Protein AF-0000000069271800 (afdb_homodimer)

Structure (mmCIF, N/CA/C/O backbone):
data_AF-0000000069271800-model_v1
#
loop_
_entity.id
_entity.type
_entity.pdbx_description
1 polymer 'V-type proton ATPase subunit a'
#
loop_
_atom_site.group_PDB
_atom_site.id
_atom_site.type_symbol
_atom_site.label_atom_id
_atom_site.label_alt_id
_atom_site.label_comp_id
_atom_site.label_asym_id
_atom_site.label_entity_id
_atom_site.label_seq_id
_atom_site.pdbx_PDB_ins_code
_atom_site.Cartn_x
_atom_site.Cartn_y
_atom_site.Cartn_z
_atom_site.occupancy
_atom_site.B_iso_or_equiv
_atom_site.auth_seq_id
_atom_site.auth_comp_id
_atom_site.auth_asym_id
_atom_site.auth_atom_id
_atom_site.pdbx_PDB_model_num
ATOM 1 N N . SER A 1 1 ? 13.078 -3.303 4.074 1 26.36 1 SER A N 1
ATOM 2 C CA . SER A 1 1 ? 12.312 -3.662 5.262 1 26.36 1 SER A CA 1
ATOM 3 C C . SER A 1 1 ? 12.406 -2.576 6.328 1 26.36 1 SER A C 1
ATOM 5 O O . SER A 1 1 ? 11.656 -2.596 7.309 1 26.36 1 SER A O 1
ATOM 7 N N . ALA A 1 2 ? 13.477 -1.771 6.395 1 31.34 2 ALA A N 1
ATOM 8 C CA . ALA A 1 2 ? 13.938 -0.855 7.434 1 31.34 2 ALA A CA 1
ATOM 9 C C . ALA A 1 2 ? 13.039 0.376 7.523 1 31.34 2 ALA A C 1
ATOM 11 O O . ALA A 1 2 ? 12.93 0.999 8.578 1 31.34 2 ALA A O 1
ATOM 12 N N . SER A 1 3 ? 12.523 0.891 6.297 1 33.81 3 SER A N 1
ATOM 13 C CA . SER A 1 3 ? 12.398 2.344 6.355 1 33.81 3 SER A CA 1
ATOM 14 C C . SER A 1 3 ? 11.094 2.762 7.023 1 33.81 3 SER A C 1
ATOM 16 O O . SER A 1 3 ? 10.82 3.955 7.168 1 33.81 3 SER A O 1
ATOM 18 N N . ARG A 1 4 ? 10.086 1.764 6.867 1 39.16 4 ARG A N 1
ATOM 19 C CA . ARG A 1 4 ? 8.812 2.363 7.246 1 39.16 4 ARG A CA 1
ATOM 20 C C . ARG A 1 4 ? 8.688 2.467 8.766 1 39.16 4 ARG A C 1
ATOM 22 O O . ARG A 1 4 ? 7.594 2.682 9.289 1 39.16 4 ARG A O 1
ATOM 29 N N . ASP A 1 5 ? 9.695 2.143 9.523 1 32.44 5 ASP A N 1
ATOM 30 C CA . ASP A 1 5 ? 9.562 2.287 10.969 1 32.44 5 ASP A CA 1
ATOM 31 C C . ASP A 1 5 ? 9.188 3.719 11.352 1 32.44 5 ASP A C 1
ATOM 33 O O . ASP A 1 5 ? 9.008 4.027 12.531 1 32.44 5 ASP A O 1
ATOM 37 N N . ALA A 1 6 ? 9.5 4.707 10.539 1 34.34 6 ALA A N 1
ATOM 38 C CA . ALA A 1 6 ? 9.648 6.004 11.188 1 34.34 6 ALA A CA 1
ATOM 39 C C . ALA A 1 6 ? 8.32 6.492 11.766 1 34.34 6 ALA A C 1
ATOM 41 O O . ALA A 1 6 ? 8.297 7.355 12.641 1 34.34 6 ALA A O 1
ATOM 42 N N . MET A 1 7 ? 7.16 6.285 11.07 1 34.84 7 MET A N 1
ATOM 43 C CA . MET A 1 7 ? 6.25 7.371 11.414 1 34.84 7 MET A CA 1
ATOM 44 C C . MET A 1 7 ? 5.555 7.102 12.742 1 34.84 7 MET A C 1
ATOM 46 O O . MET A 1 7 ? 4.473 6.516 12.773 1 34.84 7 MET A O 1
ATOM 50 N N . ALA A 1 8 ? 6.363 6.492 13.688 1 36.12 8 ALA A N 1
ATOM 51 C CA . ALA A 1 8 ? 5.738 6.477 15.008 1 36.12 8 ALA A CA 1
ATOM 52 C C . ALA A 1 8 ? 5.16 7.844 15.359 1 36.12 8 ALA A C 1
ATOM 54 O O . ALA A 1 8 ? 5.801 8.875 15.125 1 36.12 8 ALA A O 1
ATOM 55 N N . GLU A 1 9 ? 3.877 7.91 15.258 1 40.62 9 GLU A N 1
ATOM 56 C CA . GLU A 1 9 ? 3.066 9.016 15.758 1 40.62 9 GLU A CA 1
ATOM 57 C C . GLU A 1 9 ? 3.434 9.367 17.188 1 40.62 9 GLU A C 1
ATOM 59 O O . GLU A 1 9 ? 3.172 8.594 18.109 1 40.62 9 GLU A O 1
ATOM 64 N N . ASP A 1 10 ? 4.594 9.805 17.438 1 36.44 10 ASP A N 1
ATOM 65 C CA . ASP A 1 10 ? 4.73 10.523 18.703 1 36.44 10 ASP A CA 1
ATOM 66 C C . ASP A 1 10 ? 3.607 11.547 18.875 1 36.44 10 ASP A C 1
ATOM 68 O O . ASP A 1 10 ? 3.582 12.57 18.188 1 36.44 10 ASP A O 1
ATOM 72 N N . HIS A 1 11 ? 2.354 11.047 18.969 1 39.72 11 HIS A N 1
ATOM 73 C CA . HIS A 1 11 ? 1.442 12.031 19.531 1 39.72 11 HIS A CA 1
ATOM 74 C C . HIS A 1 11 ? 2.1 12.789 20.688 1 39.72 11 HIS A C 1
ATOM 76 O O . HIS A 1 11 ? 2.275 12.234 21.781 1 39.72 11 HIS A O 1
ATOM 82 N N . VAL A 1 12 ? 2.984 13.594 20.5 1 42.59 12 VAL A N 1
ATOM 83 C CA . VAL A 1 12 ? 3.447 14.5 21.531 1 42.59 12 VAL A CA 1
ATOM 84 C C . VAL A 1 12 ? 2.248 15.172 22.203 1 42.59 12 VAL A C 1
ATOM 86 O O . VAL A 1 12 ? 1.545 15.969 21.594 1 42.59 12 VAL A O 1
ATOM 89 N N . ALA A 1 13 ? 1.567 14.422 23.062 1 42.69 13 ALA A N 1
ATOM 90 C CA . ALA A 1 13 ? 0.663 15.08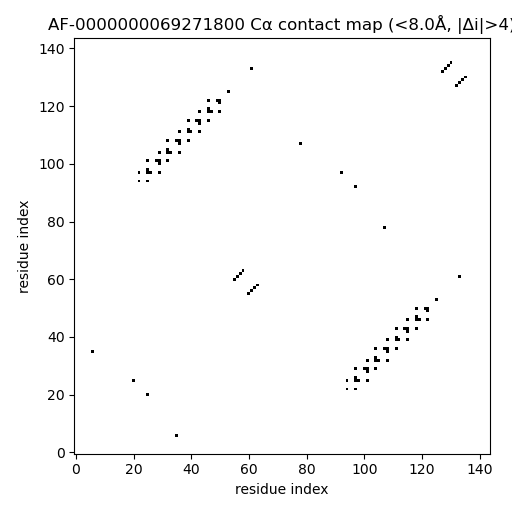6 24 1 42.69 13 ALA A CA 1
ATOM 91 C C . ALA A 1 13 ? 1.251 16.406 24.484 1 42.69 13 ALA A C 1
ATOM 93 O O . ALA A 1 13 ? 2.426 16.484 24.844 1 42.69 13 ALA A O 1
ATOM 94 N N . HIS A 1 14 ? 0.711 17.484 24.094 1 46.19 14 HIS A N 1
ATOM 95 C CA . HIS A 1 14 ? 1 18.781 24.719 1 46.19 14 HIS A CA 1
ATOM 96 C C . HIS A 1 14 ? 0.862 18.688 26.234 1 46.19 14 HIS A C 1
ATOM 98 O O . HIS A 1 14 ? -0.235 18.469 26.75 1 46.19 14 HIS A O 1
ATOM 104 N N . PHE A 1 15 ? 1.844 18.203 26.969 1 47.72 15 PHE A N 1
ATOM 105 C CA . PHE A 1 15 ? 1.823 18.422 28.422 1 47.72 15 PHE A CA 1
ATOM 106 C C . PHE A 1 15 ? 1.385 19.844 28.734 1 47.72 15 PHE A C 1
ATOM 108 O O . PHE A 1 15 ? 1.799 20.797 28.078 1 47.72 15 PHE A O 1
ATOM 115 N N . PRO A 1 16 ? 0.636 20.078 29.734 1 46.47 16 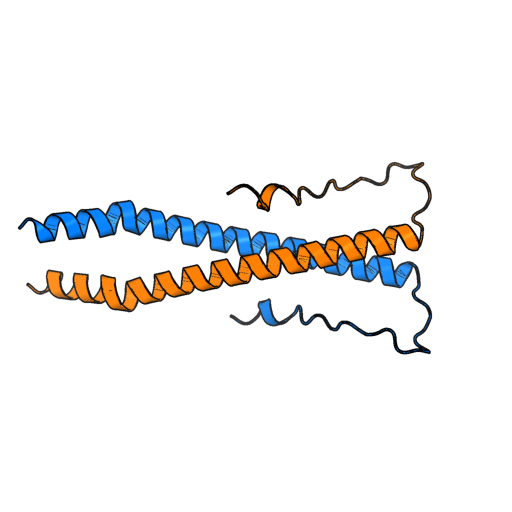PRO A N 1
ATOM 116 C CA . PRO A 1 16 ? 0.399 21.359 30.391 1 46.47 16 PRO A CA 1
ATOM 117 C C . PRO A 1 16 ? 1.677 21.984 30.953 1 46.47 16 PRO A C 1
ATOM 119 O O . PRO A 1 16 ? 2.344 21.375 31.797 1 46.47 16 PRO A O 1
ATOM 122 N N . GLY A 1 17 ? 2.244 23.016 30.312 1 54.25 17 GLY A N 1
ATOM 123 C CA . GLY A 1 17 ? 3.459 23.797 30.484 1 54.25 17 GLY A CA 1
ATOM 124 C C . GLY A 1 17 ? 4.316 23.844 29.234 1 54.25 17 GLY A C 1
ATOM 125 O O . GLY A 1 17 ? 5.473 24.266 29.281 1 54.25 17 GLY A O 1
ATOM 126 N N . SER A 1 18 ? 4.016 23 28.281 1 56.75 18 SER A N 1
ATOM 127 C CA . SER A 1 18 ? 4.668 23.016 26.984 1 56.75 18 SER A CA 1
ATOM 128 C C . SER A 1 18 ? 4.457 24.344 26.266 1 56.75 18 SER A C 1
ATOM 130 O O . SER A 1 18 ? 3.443 25.016 26.469 1 56.75 18 SER A O 1
ATOM 132 N N . SER A 1 19 ? 5.5 25.094 26.031 1 64.25 19 SER A N 1
ATOM 133 C CA . SER A 1 19 ? 5.457 26.344 25.281 1 64.25 19 SER A CA 1
ATOM 134 C C . SER A 1 19 ? 4.328 26.344 24.266 1 64.25 19 SER A C 1
ATOM 136 O O . SER A 1 19 ? 4.004 25.297 23.688 1 64.25 19 SER A O 1
ATOM 138 N N . PRO A 1 20 ? 3.451 27.359 24.422 1 74.5 20 PRO A N 1
ATOM 139 C CA . PRO A 1 20 ? 2.299 27.469 23.531 1 74.5 20 PRO A CA 1
ATOM 140 C C . PRO A 1 20 ? 2.648 27.156 22.078 1 74.5 20 PRO A C 1
ATOM 142 O O . PRO A 1 20 ? 3.795 27.328 21.656 1 74.5 20 PRO A O 1
ATOM 145 N N . GLU A 1 21 ? 1.732 26.469 21.438 1 83.06 21 GLU A N 1
ATOM 146 C CA . GLU A 1 21 ? 1.801 26.188 20 1 83.06 21 GLU A CA 1
ATOM 147 C C . GLU A 1 21 ? 1.973 27.469 19.188 1 83.06 21 GLU A C 1
ATOM 149 O O . GLU A 1 21 ? 1.221 28.422 19.375 1 83.06 21 GLU A O 1
ATOM 154 N N . THR A 1 22 ? 3.211 27.609 18.609 1 91.56 22 THR A N 1
ATOM 155 C CA . THR A 1 22 ? 3.432 28.75 17.734 1 91.56 22 THR A CA 1
ATOM 156 C C . THR A 1 22 ? 3.012 28.438 16.297 1 91.56 22 THR A C 1
ATOM 158 O O . THR A 1 22 ? 2.869 27.266 15.938 1 91.56 22 THR A O 1
ATOM 161 N N . MET A 1 23 ? 2.74 29.453 15.57 1 90.44 23 MET A N 1
ATOM 162 C CA . MET A 1 23 ? 2.428 29.297 14.156 1 90.44 23 MET A CA 1
ATOM 163 C C . MET A 1 23 ? 3.547 28.547 13.438 1 90.44 23 MET A C 1
ATOM 165 O O . MET A 1 23 ? 3.285 27.734 12.555 1 90.44 23 MET A O 1
ATOM 169 N N . ASP A 1 24 ? 4.684 28.891 13.852 1 92.25 24 ASP A N 1
ATOM 170 C CA . ASP A 1 24 ? 5.832 28.234 13.219 1 92.25 24 ASP A CA 1
ATOM 171 C C . ASP A 1 24 ? 5.848 26.75 13.516 1 92.25 24 ASP A C 1
ATOM 173 O O . ASP A 1 24 ? 6.203 25.938 12.656 1 92.25 24 ASP A O 1
ATOM 177 N N . ASP A 1 25 ? 5.562 26.359 14.719 1 90.88 25 ASP A N 1
ATOM 178 C CA . ASP A 1 25 ? 5.496 24.953 15.094 1 90.88 25 ASP A CA 1
ATOM 179 C C . ASP A 1 25 ? 4.441 24.219 14.266 1 90.88 25 ASP A C 1
ATOM 181 O O . ASP A 1 25 ? 4.688 23.109 13.789 1 90.88 25 ASP A O 1
ATOM 185 N N . LEU A 1 26 ? 3.303 24.781 14.062 1 93.69 26 LEU A N 1
ATOM 186 C CA . LEU A 1 26 ? 2.217 24.172 13.297 1 93.69 26 LEU A CA 1
ATOM 187 C C . LEU A 1 26 ? 2.594 24.047 11.828 1 93.69 26 LEU A C 1
ATOM 189 O O . LEU A 1 26 ? 2.299 23.031 11.195 1 93.69 26 LEU A O 1
ATOM 193 N N . ARG A 1 27 ? 3.283 25.109 11.328 1 94.88 27 ARG A N 1
ATOM 194 C CA . ARG A 1 27 ? 3.738 25.062 9.945 1 94.88 27 ARG A CA 1
ATOM 195 C C . ARG A 1 27 ? 4.707 23.906 9.727 1 94.88 27 ARG A C 1
ATOM 197 O O . ARG A 1 27 ? 4.637 23.203 8.711 1 94.88 27 ARG A O 1
ATOM 204 N N . GLN A 1 28 ? 5.551 23.672 10.664 1 96.44 28 GLN A N 1
ATOM 205 C CA . GLN A 1 28 ? 6.512 22.578 10.555 1 96.44 28 GLN A CA 1
ATOM 206 C C . GLN A 1 28 ? 5.816 21.219 10.648 1 96.44 28 GLN A C 1
ATOM 208 O O . GLN A 1 28 ? 6.148 20.297 9.906 1 96.44 28 GLN A O 1
ATOM 213 N N . GLU A 1 29 ? 4.898 21.031 11.531 1 95.62 29 GLU A N 1
ATOM 214 C CA . GLU A 1 29 ? 4.152 19.781 11.664 1 95.62 29 GLU A CA 1
ATOM 215 C C . GLU A 1 29 ? 3.398 19.453 10.375 1 95.62 29 GLU A C 1
ATOM 217 O O . GLU A 1 29 ? 3.461 18.328 9.883 1 95.62 29 GLU A O 1
ATOM 222 N N . CYS A 1 30 ? 2.645 20.469 9.82 1 97 30 CYS A N 1
ATOM 223 C CA . CYS A 1 30 ? 1.875 20.25 8.602 1 97 30 CYS A CA 1
ATOM 224 C C . CYS A 1 30 ? 2.789 19.891 7.441 1 97 30 CYS A C 1
ATOM 226 O O . CYS A 1 30 ? 2.438 19.047 6.605 1 97 30 CYS A O 1
ATOM 228 N N . ALA A 1 31 ? 3.908 20.516 7.445 1 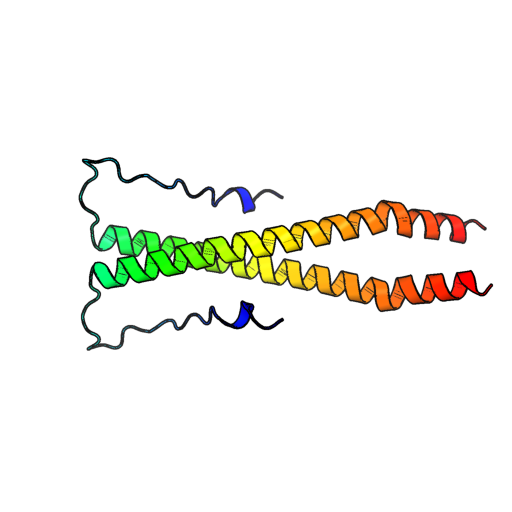97.5 31 ALA A N 1
ATOM 229 C CA . ALA A 1 31 ? 4.871 20.188 6.395 1 97.5 31 ALA A CA 1
ATOM 230 C C . ALA A 1 31 ? 5.34 18.734 6.508 1 97.5 31 ALA A C 1
ATOM 232 O O . ALA A 1 31 ? 5.465 18.047 5.5 1 97.5 31 ALA A O 1
ATOM 233 N N . MET A 1 32 ? 5.637 18.266 7.746 1 98.5 32 MET A N 1
ATOM 234 C CA . MET A 1 32 ? 6.043 16.875 7.973 1 98.5 32 MET A CA 1
ATOM 235 C C . MET A 1 32 ? 4.934 15.906 7.566 1 98.5 32 MET A C 1
ATOM 237 O O . MET A 1 32 ? 5.199 14.891 6.926 1 98.5 32 MET A O 1
ATOM 241 N N . LEU A 1 33 ? 3.779 16.266 7.883 1 98.44 33 LEU A N 1
ATOM 242 C CA . LEU A 1 33 ? 2.639 15.422 7.539 1 98.44 33 LEU A CA 1
ATOM 243 C C . LEU A 1 33 ? 2.457 15.344 6.027 1 98.44 33 LEU A C 1
ATOM 245 O O . LEU A 1 33 ? 2.168 14.273 5.488 1 98.44 33 LEU A O 1
ATOM 249 N N . ARG A 1 34 ? 2.646 16.469 5.363 1 98.56 34 ARG A N 1
ATOM 250 C CA . ARG A 1 34 ? 2.574 16.469 3.904 1 98.56 34 ARG A CA 1
ATOM 251 C C . ARG A 1 34 ? 3.629 15.555 3.303 1 98.56 34 ARG A C 1
ATOM 253 O O . ARG A 1 34 ? 3.365 14.859 2.318 1 98.56 34 ARG A O 1
ATOM 260 N N . GLY A 1 35 ? 4.73 15.617 3.893 1 98.62 35 GLY A N 1
ATOM 261 C CA . GLY A 1 35 ? 5.77 14.695 3.457 1 98.62 35 GLY A CA 1
ATOM 262 C C . GLY A 1 35 ? 5.406 13.242 3.666 1 98.62 35 GLY A C 1
ATOM 263 O O . GLY A 1 35 ? 5.645 12.398 2.793 1 98.62 35 GLY A O 1
ATOM 264 N N . GLN A 1 36 ? 4.848 12.953 4.797 1 98.75 36 GLN A N 1
ATOM 265 C CA . GLN A 1 36 ? 4.41 11.594 5.09 1 98.75 36 GLN A CA 1
ATOM 266 C C . GLN A 1 36 ? 3.33 11.133 4.113 1 98.75 36 GLN A C 1
ATOM 268 O O . GLN A 1 36 ? 3.357 10 3.635 1 98.75 36 GLN A O 1
ATOM 273 N N . VAL A 1 37 ? 2.451 12.016 3.834 1 98.81 37 VAL A N 1
ATOM 274 C CA . VAL A 1 37 ? 1.406 11.703 2.863 1 98.81 37 VAL A CA 1
ATOM 275 C C . VAL A 1 37 ? 2.037 11.359 1.518 1 98.81 37 VAL A C 1
ATOM 277 O O . VAL A 1 37 ? 1.715 10.328 0.921 1 98.81 37 VAL A O 1
ATOM 280 N N . GLY A 1 38 ? 2.902 12.164 1.092 1 98.69 38 GLY A N 1
ATOM 281 C CA . GLY A 1 38 ? 3.572 11.922 -0.176 1 98.69 38 GLY A CA 1
ATOM 282 C C . GLY A 1 38 ? 4.309 10.602 -0.217 1 98.69 3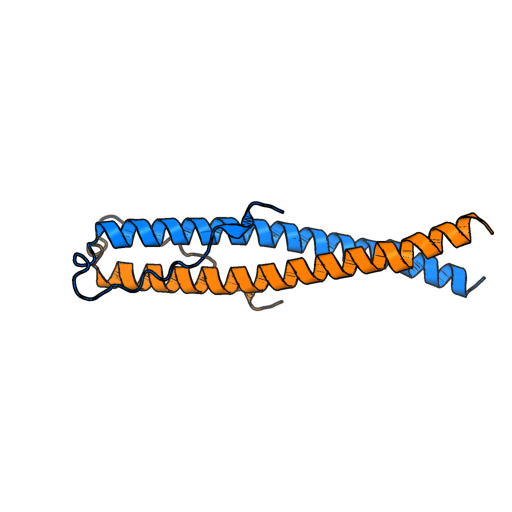8 GLY A C 1
ATOM 283 O O . GLY A 1 38 ? 4.246 9.883 -1.216 1 98.69 38 GLY A O 1
ATOM 284 N N . GLY A 1 39 ? 5.035 10.273 0.815 1 98.69 39 GLY A N 1
ATOM 285 C CA . GLY A 1 39 ? 5.75 9.016 0.899 1 98.69 39 GLY A CA 1
ATOM 286 C C . GLY A 1 39 ? 4.836 7.805 0.894 1 98.69 39 GLY A C 1
ATOM 287 O O . GLY A 1 39 ? 5.082 6.836 0.172 1 98.69 39 GLY A O 1
ATOM 288 N N . LEU A 1 40 ? 3.818 7.906 1.608 1 98.88 40 LEU A N 1
ATOM 289 C CA . LEU A 1 40 ? 2.871 6.797 1.699 1 98.88 40 LEU A CA 1
ATOM 290 C C . LEU A 1 40 ? 2.139 6.598 0.377 1 98.88 40 LEU A C 1
ATOM 292 O O . LEU A 1 40 ? 1.879 5.465 -0.03 1 98.88 40 LEU A O 1
ATOM 296 N N . GLU A 1 41 ? 1.808 7.691 -0.241 1 98.81 41 GLU A N 1
ATOM 297 C CA . GLU A 1 41 ? 1.179 7.59 -1.555 1 98.81 41 GLU A CA 1
ATOM 298 C C . GLU A 1 41 ? 2.092 6.879 -2.549 1 98.81 41 GLU A C 1
ATOM 300 O O . GLU A 1 41 ? 1.636 6.043 -3.332 1 98.81 41 GLU A O 1
ATOM 305 N N . ALA A 1 42 ? 3.275 7.16 -2.537 1 98.81 42 ALA A N 1
ATOM 306 C CA . ALA A 1 42 ? 4.234 6.527 -3.439 1 98.81 42 ALA A CA 1
ATOM 307 C C . ALA A 1 42 ? 4.391 5.043 -3.125 1 98.81 42 ALA A C 1
ATOM 309 O O . ALA A 1 42 ? 4.387 4.207 -4.031 1 98.81 42 ALA A O 1
ATOM 310 N N . ASP A 1 43 ? 4.613 4.703 -1.932 1 98.88 43 ASP A N 1
ATOM 311 C CA . ASP A 1 43 ? 4.734 3.312 -1.502 1 98.88 43 ASP A CA 1
ATOM 312 C C . ASP A 1 43 ? 3.498 2.506 -1.899 1 98.88 43 ASP A C 1
ATOM 314 O O . ASP A 1 43 ? 3.617 1.389 -2.408 1 98.88 43 ASP A O 1
ATOM 318 N N . ASN A 1 44 ? 2.369 3.076 -1.631 1 98.94 44 ASN A N 1
ATOM 319 C CA . ASN A 1 44 ? 1.13 2.373 -1.946 1 98.94 44 ASN A CA 1
ATOM 320 C C . ASN A 1 44 ? 0.974 2.158 -3.449 1 98.94 44 ASN A C 1
ATOM 322 O O . ASN A 1 44 ? 0.469 1.122 -3.883 1 98.94 44 ASN A O 1
ATOM 326 N N . ALA A 1 45 ? 1.401 3.135 -4.152 1 98.88 45 ALA A N 1
ATOM 327 C CA . ALA A 1 45 ? 1.368 2.979 -5.605 1 98.88 45 ALA A CA 1
ATOM 328 C C . ALA A 1 45 ? 2.234 1.804 -6.051 1 98.88 45 ALA A C 1
ATOM 330 O O . ALA A 1 45 ? 1.839 1.03 -6.926 1 98.88 45 ALA A O 1
ATOM 331 N N . GLU A 1 46 ? 3.352 1.661 -5.551 1 98.88 46 GLU A N 1
ATOM 332 C CA . GLU A 1 46 ? 4.25 0.555 -5.867 1 98.88 46 GLU A CA 1
ATOM 333 C C . GLU A 1 46 ? 3.633 -0.786 -5.477 1 98.88 46 GLU A C 1
ATOM 335 O O . GLU A 1 46 ? 3.652 -1.734 -6.266 1 98.88 46 GLU A O 1
ATOM 340 N N . LEU A 1 47 ? 3.072 -0.821 -4.324 1 98.88 47 LEU A N 1
ATOM 341 C CA . LEU A 1 47 ? 2.453 -2.055 -3.85 1 98.88 47 LEU A CA 1
ATOM 342 C C . LEU A 1 47 ? 1.254 -2.428 -4.715 1 98.88 47 LEU A C 1
ATOM 344 O O . LEU A 1 47 ? 1.064 -3.6 -5.047 1 98.88 47 LEU A O 1
ATOM 348 N N . GLN A 1 48 ? 0.485 -1.454 -5.09 1 98.88 48 GLN A N 1
ATOM 349 C CA . GLN A 1 48 ? -0.643 -1.707 -5.98 1 98.88 48 GLN A CA 1
ATOM 350 C C . GLN A 1 48 ? -0.171 -2.264 -7.32 1 98.88 48 GLN A C 1
ATOM 352 O O . GLN A 1 48 ? -0.815 -3.145 -7.895 1 98.88 48 GLN A O 1
ATOM 357 N N . THR A 1 49 ? 0.837 -1.72 -7.785 1 98.88 49 THR A N 1
ATOM 358 C CA . THR A 1 49 ? 1.411 -2.211 -9.031 1 98.88 49 THR A CA 1
ATOM 359 C C . THR A 1 49 ? 1.85 -3.666 -8.891 1 98.88 49 THR A C 1
ATOM 361 O O . THR A 1 49 ? 1.584 -4.488 -9.766 1 98.88 49 THR A O 1
ATOM 364 N N . MET A 1 50 ? 2.514 -4.027 -7.848 1 98.81 50 MET A N 1
ATOM 365 C CA . MET A 1 50 ? 2.941 -5.402 -7.602 1 98.81 50 MET A CA 1
ATOM 36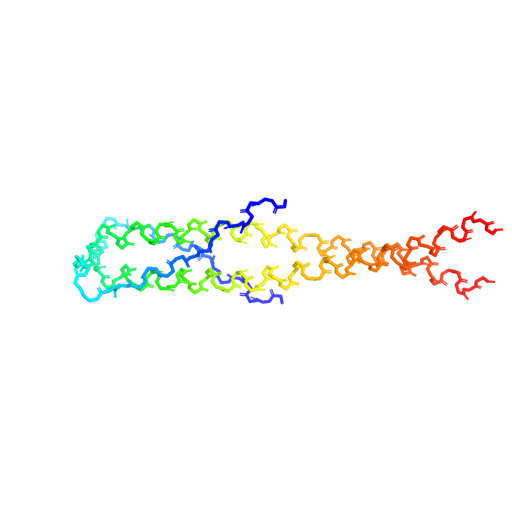6 C C . MET A 1 50 ? 1.743 -6.344 -7.555 1 98.81 50 MET A C 1
ATOM 368 O O . MET A 1 50 ? 1.764 -7.414 -8.164 1 98.81 50 MET A O 1
ATOM 372 N N . VAL A 1 51 ? 0.756 -5.895 -6.926 1 98.81 51 VAL A N 1
ATOM 373 C CA . VAL A 1 51 ? -0.449 -6.707 -6.801 1 98.81 51 VAL A CA 1
ATOM 374 C C . VAL A 1 51 ? -1.076 -6.918 -8.18 1 98.81 51 VAL A C 1
ATOM 376 O O . VAL A 1 51 ? -1.517 -8.023 -8.5 1 98.81 51 VAL A O 1
ATOM 379 N N . ARG A 1 52 ? -1.027 -5.906 -8.867 1 98.81 52 ARG A N 1
ATOM 380 C CA . ARG A 1 52 ? -1.562 -6.023 -10.219 1 98.81 52 ARG A CA 1
ATOM 381 C C . ARG A 1 52 ? -0.737 -7 -11.055 1 98.81 52 ARG A C 1
ATOM 383 O O . ARG A 1 52 ? -1.289 -7.777 -11.836 1 98.81 52 ARG A O 1
ATOM 390 N N . GLN A 1 53 ? 0.498 -6.969 -10.977 1 98.75 53 GLN A N 1
ATOM 391 C CA . GLN A 1 53 ? 1.378 -7.867 -11.711 1 98.75 53 GLN A CA 1
ATOM 392 C C . GLN A 1 53 ? 1.173 -9.32 -11.281 1 98.75 53 GLN A C 1
ATOM 394 O O . GLN A 1 53 ? 1.148 -10.219 -12.117 1 98.75 53 GLN A O 1
ATOM 399 N N . TRP A 1 54 ? 0.959 -9.469 -10.055 1 98.56 54 TRP A N 1
ATOM 400 C CA . TRP A 1 54 ? 0.692 -10.812 -9.555 1 98.56 54 TRP A CA 1
ATOM 401 C C . TRP A 1 54 ? -0.633 -11.336 -10.102 1 98.56 54 TRP A C 1
ATOM 403 O O . TRP A 1 54 ? -0.722 -12.492 -10.523 1 98.56 54 TRP A O 1
ATOM 413 N N . ARG A 1 55 ? -1.562 -10.547 -10.086 1 98.31 55 ARG A N 1
ATOM 414 C CA . ARG A 1 55 ? -2.881 -10.93 -10.578 1 98.31 55 ARG A CA 1
ATOM 415 C C . ARG A 1 55 ? -2.836 -11.281 -12.062 1 98.31 55 ARG A C 1
ATOM 417 O O . ARG A 1 55 ? -3.461 -12.25 -12.492 1 98.31 55 ARG A O 1
ATOM 424 N N . LYS A 1 56 ? -2.164 -10.531 -12.773 1 98.56 56 LYS A N 1
ATOM 425 C CA . LYS A 1 56 ? -2 -10.805 -14.195 1 98.56 56 LYS A CA 1
ATOM 426 C C . LYS A 1 56 ? -1.274 -12.125 -14.43 1 98.56 56 LYS A C 1
ATOM 428 O O . LYS A 1 56 ? -1.684 -12.922 -15.273 1 98.56 56 LYS A O 1
ATOM 433 N N . TRP A 1 57 ? -0.204 -12.297 -13.742 1 98.19 57 TRP A N 1
ATOM 434 C CA . TRP A 1 57 ? 0.542 -13.547 -13.828 1 98.19 57 TRP A CA 1
ATOM 435 C C . TRP A 1 57 ? -0.359 -14.734 -13.523 1 98.19 57 TRP A C 1
ATOM 437 O O . TRP A 1 57 ? -0.359 -15.727 -14.258 1 98.19 57 TRP A O 1
ATOM 447 N N . TYR A 1 58 ? -1.178 -14.695 -12.5 1 97.75 58 TYR A N 1
ATOM 448 C CA . TYR A 1 58 ? -2.088 -15.758 -12.094 1 97.75 58 TYR A CA 1
ATOM 449 C C . TYR A 1 58 ? -3.086 -16.078 -13.203 1 97.75 58 TYR A C 1
ATOM 451 O O . TYR A 1 58 ? -3.262 -17.234 -13.578 1 97.75 58 TYR A O 1
ATOM 459 N N . ALA A 1 59 ? -3.582 -15.031 -13.766 1 98.06 59 ALA A N 1
ATOM 460 C CA . ALA A 1 59 ? -4.66 -15.188 -14.734 1 98.06 59 ALA A CA 1
ATOM 461 C C . ALA A 1 59 ? -4.125 -15.664 -16.078 1 98.06 59 ALA A C 1
ATOM 463 O O . ALA A 1 59 ? -4.773 -16.453 -16.766 1 98.06 59 ALA A O 1
ATOM 464 N N . ASN A 1 60 ? -2.947 -15.25 -16.344 1 97.62 60 ASN A N 1
ATOM 465 C CA . ASN A 1 60 ? -2.479 -15.438 -17.719 1 97.62 60 ASN A CA 1
ATOM 466 C C . ASN A 1 60 ? -1.463 -16.578 -17.812 1 97.62 60 ASN A C 1
ATOM 468 O O . ASN A 1 60 ? -1.144 -17.047 -18.906 1 97.62 60 ASN A O 1
ATOM 472 N N . THR A 1 61 ? -0.972 -16.938 -16.656 1 93.94 61 THR A N 1
ATOM 473 C CA . THR A 1 61 ? 0.065 -17.969 -16.672 1 93.94 61 THR A CA 1
ATOM 474 C C . THR A 1 61 ? -0.359 -19.172 -15.844 1 93.94 61 THR A C 1
ATOM 476 O O . THR A 1 61 ? -0.507 -20.281 -16.375 1 93.94 61 THR 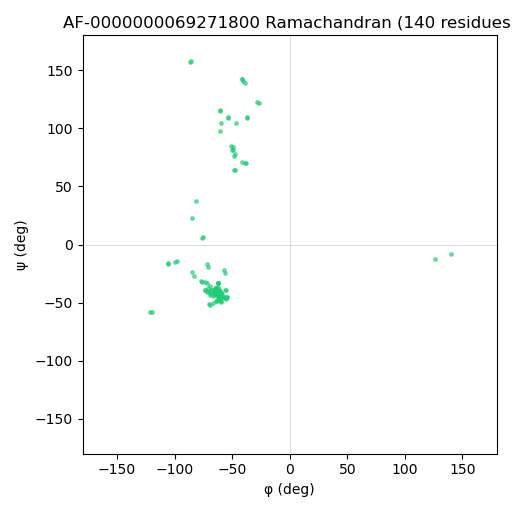A O 1
ATOM 479 N N . TYR A 1 62 ? -0.637 -18.922 -14.586 1 94.38 62 TYR A N 1
ATOM 480 C CA . TYR A 1 62 ? -0.881 -20.031 -13.672 1 94.38 62 TYR A CA 1
ATOM 481 C C . TYR A 1 62 ? -2.193 -20.734 -14.008 1 94.38 62 TYR A C 1
ATOM 483 O O . TYR A 1 62 ? -2.219 -21.953 -14.219 1 94.38 62 TYR A O 1
ATOM 491 N N . ARG A 1 63 ? -3.201 -19.875 -14.094 1 94 63 ARG A N 1
ATOM 492 C CA . ARG A 1 63 ? -4.531 -20.453 -14.25 1 94 63 ARG A CA 1
ATOM 493 C C . ARG A 1 63 ? -4.625 -21.266 -15.547 1 94 63 ARG A C 1
ATOM 495 O O . ARG A 1 63 ? -5.047 -22.422 -15.531 1 94 63 ARG A O 1
ATOM 502 N N . PRO A 1 64 ? -4.164 -20.766 -16.719 1 93.06 64 PRO A N 1
ATOM 503 C CA . PRO A 1 64 ? -4.199 -21.578 -17.938 1 93.06 64 PRO A CA 1
ATOM 504 C C . PRO A 1 64 ? -3.348 -22.828 -17.844 1 93.06 64 PRO A C 1
ATOM 506 O O . PRO A 1 64 ? -3.709 -23.875 -18.406 1 93.06 64 PRO A O 1
ATOM 509 N N . GLN A 1 65 ? -2.256 -22.797 -17.141 1 87.31 65 GLN A N 1
ATOM 510 C CA . GLN A 1 65 ? -1.367 -23.938 -16.984 1 87.31 65 GLN A CA 1
ATOM 511 C C . GLN A 1 65 ? -2.047 -25.047 -16.188 1 87.31 65 GLN A C 1
ATOM 513 O O . GLN A 1 65 ? -1.992 -26.219 -16.562 1 87.31 65 GLN A O 1
ATOM 518 N N . ILE A 1 66 ? -2.736 -24.688 -15.18 1 88.94 66 ILE A N 1
ATOM 519 C CA . ILE A 1 66 ? -3.385 -25.688 -14.328 1 88.94 66 ILE A CA 1
ATOM 520 C C . ILE A 1 66 ? -4.59 -26.281 -15.055 1 88.94 66 ILE A C 1
ATOM 522 O O . ILE A 1 66 ? -4.867 -27.469 -14.93 1 88.94 66 ILE A O 1
ATOM 526 N N . GLU A 1 67 ? -5.254 -25.406 -15.734 1 90.06 67 GLU A N 1
ATOM 527 C CA . GLU A 1 67 ? -6.395 -25.891 -16.5 1 90.06 67 GLU A CA 1
ATOM 528 C C . GLU A 1 67 ? -5.953 -26.891 -17.578 1 90.06 67 GLU A C 1
ATOM 530 O O . GLU A 1 67 ? -6.625 -27.891 -17.812 1 90.06 67 GLU A O 1
ATOM 535 N N . TYR A 1 68 ? -4.816 -26.766 -18.156 1 85.81 68 TYR A N 1
ATOM 536 C CA . TYR A 1 68 ? -4.254 -27.656 -19.156 1 85.81 68 TYR A CA 1
ATOM 537 C C . TYR A 1 68 ? -3.859 -28.984 -18.531 1 85.81 68 TYR A C 1
ATOM 539 O O . TYR A 1 68 ? -4.191 -30.047 -19.062 1 85.81 68 TYR A O 1
ATOM 547 N N . PHE A 1 69 ? -3.307 -28.9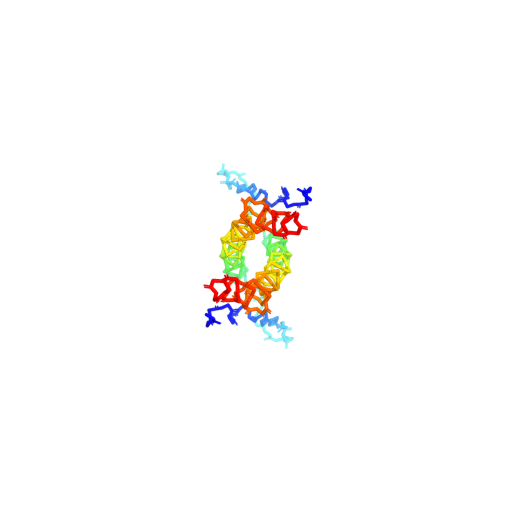53 -17.359 1 83.62 69 PHE A N 1
ATOM 548 C CA . PHE A 1 69 ? -2.834 -30.172 -16.703 1 83.62 69 PHE A CA 1
ATOM 549 C C . PHE A 1 69 ? -4.004 -31 -16.203 1 83.62 69 PHE A C 1
ATOM 551 O O . PHE A 1 69 ? -3.922 -32.25 -16.172 1 83.62 69 PHE A O 1
ATOM 558 N N . ASP A 1 70 ? -4.984 -30.344 -15.852 1 83.75 70 ASP A N 1
ATOM 559 C CA . ASP A 1 70 ? -6.168 -31.047 -15.352 1 83.75 70 ASP A CA 1
ATOM 560 C C . ASP A 1 70 ? -6.891 -31.766 -16.484 1 83.75 70 ASP A C 1
ATOM 562 O O . ASP A 1 70 ? -7.656 -32.719 -16.234 1 83.75 70 ASP A O 1
ATOM 566 N N . THR A 1 71 ? -6.602 -31.406 -17.688 1 88.19 71 THR A N 1
ATOM 567 C CA . THR A 1 71 ? -7.289 -32 -18.812 1 88.19 71 THR A CA 1
ATOM 568 C C . THR A 1 71 ? -6.434 -33.094 -19.438 1 88.19 71 THR A C 1
ATOM 570 O O . THR A 1 71 ? -6.926 -33.906 -20.234 1 88.19 71 THR A O 1
ATOM 573 N N . GLU A 1 72 ? -5.223 -33.219 -19.188 1 67.19 72 GLU A N 1
ATOM 574 C CA . GLU A 1 72 ? -4.383 -34.312 -19.703 1 67.19 72 GLU A CA 1
ATOM 575 C C . GLU A 1 72 ? -4.355 -35.5 -18.75 1 67.19 72 GLU A C 1
ATOM 577 O O . GLU A 1 72 ? -4.418 -36.656 -19.188 1 67.19 72 GLU A O 1
ATOM 582 N N . SER B 1 1 ? -12.992 0.021 -5.207 1 26.69 1 SER B N 1
ATOM 583 C CA . SER B 1 1 ? -12.438 0.756 -6.336 1 26.69 1 SER B CA 1
ATOM 584 C C . SER B 1 1 ? -12.633 2.258 -6.176 1 26.69 1 SER B C 1
ATOM 586 O O . SER B 1 1 ? -12.016 3.055 -6.883 1 26.69 1 SER B O 1
ATOM 588 N N . ALA B 1 2 ? -13.703 2.742 -5.5 1 31.16 2 ALA B N 1
ATOM 589 C CA . ALA B 1 2 ? -14.266 4.086 -5.395 1 31.16 2 ALA B CA 1
ATOM 590 C C . ALA B 1 2 ? -13.352 5.008 -4.598 1 31.16 2 ALA B C 1
ATOM 592 O O . ALA B 1 2 ? -13.328 6.219 -4.824 1 31.16 2 ALA B O 1
ATOM 593 N N . SER B 1 3 ? -12.719 4.465 -3.439 1 33 3 SER B N 1
ATOM 594 C CA . SER B 1 3 ? -12.625 5.434 -2.352 1 33 3 SER B CA 1
ATOM 595 C C . SER B 1 3 ? -11.391 6.312 -2.502 1 33 3 SER B C 1
ATOM 597 O O . SER B 1 3 ? -11.094 7.129 -1.624 1 33 3 SER B O 1
ATOM 599 N N . ARG B 1 4 ? -10.398 5.672 -3.279 1 38.31 4 ARG B N 1
ATOM 600 C CA . ARG B 1 4 ? -9.18 6.457 -3.119 1 38.31 4 ARG B CA 1
ATOM 601 C C . ARG B 1 4 ? -9.25 7.75 -3.926 1 38.31 4 ARG B C 1
ATOM 603 O O . ARG B 1 4 ? -8.227 8.398 -4.164 1 38.31 4 ARG B O 1
ATOM 610 N N . ASP B 1 5 ? -10.344 8.086 -4.539 1 32.22 5 ASP B N 1
ATOM 611 C CA . ASP B 1 5 ? -10.398 9.359 -5.254 1 32.22 5 ASP B CA 1
ATOM 612 C C . ASP B 1 5 ? -10.07 10.523 -4.324 1 32.22 5 ASP B C 1
ATOM 614 O O . ASP B 1 5 ? -10.148 11.688 -4.73 1 32.22 5 ASP B O 1
ATOM 618 N N . ALA B 1 6 ? -10.227 10.344 -3.047 1 34.69 6 ALA B N 1
ATOM 619 C CA . ALA B 1 6 ? -10.398 11.602 -2.322 1 34.69 6 ALA B CA 1
ATOM 620 C C . ALA B 1 6 ? -9.172 12.492 -2.475 1 34.69 6 ALA B C 1
ATOM 622 O O . ALA B 1 6 ? -9.281 13.719 -2.465 1 34.69 6 ALA B O 1
ATOM 623 N N . MET B 1 7 ? -7.918 11.992 -2.355 1 33.47 7 MET B N 1
ATOM 624 C CA . MET B 1 7 ? -7.02 12.969 -1.742 1 33.47 7 MET B CA 1
ATOM 625 C C . MET B 1 7 ? -6.449 13.922 -2.787 1 33.47 7 MET B C 1
ATOM 627 O O . MET B 1 7 ? -5.266 13.859 -3.113 1 33.47 7 MET B O 1
ATOM 631 N N . ALA B 1 8 ? -7.188 14.039 -3.949 1 36.59 8 ALA B N 1
ATOM 632 C CA . ALA B 1 8 ? -6.602 15.117 -4.738 1 36.59 8 ALA B CA 1
ATOM 633 C C . ALA B 1 8 ? -6.43 16.375 -3.895 1 36.59 8 ALA B C 1
ATOM 635 O O . ALA B 1 8 ? -7.406 16.922 -3.365 1 36.59 8 ALA B O 1
ATOM 636 N N . GLU B 1 9 ? -5.348 16.422 -3.203 1 40 9 GLU B N 1
ATOM 637 C CA . GLU B 1 9 ? -4.918 17.641 -2.52 1 40 9 GLU B CA 1
ATOM 638 C C . GLU B 1 9 ? -4.949 18.844 -3.457 1 40 9 GLU B C 1
ATOM 640 O O . GLU B 1 9 ? -4.289 18.844 -4.496 1 40 9 GLU B O 1
ATOM 645 N N . ASP B 1 10 ? -6.074 19.438 -3.602 1 36.47 10 ASP B N 1
ATOM 646 C CA . ASP B 1 10 ? -6.141 20.828 -3.998 1 36.47 10 ASP B CA 1
ATOM 647 C C . ASP B 1 10 ? -5.043 21.656 -3.322 1 36.47 10 ASP B C 1
ATOM 649 O O . ASP B 1 10 ? -5.055 21.828 -2.104 1 36.47 10 ASP B O 1
ATOM 653 N N . HIS B 1 11 ? -3.781 21.438 -3.729 1 39.41 11 HIS B N 1
ATOM 654 C CA . HIS B 1 11 ? -2.871 22.516 -3.359 1 39.41 11 HIS B CA 1
ATOM 655 C C . HIS B 1 11 ? -3.549 23.875 -3.488 1 39.41 11 HIS B C 1
ATOM 657 O O . HIS B 1 11 ? -3.762 24.375 -4.602 1 39.41 11 HIS B O 1
ATOM 663 N N . VAL B 1 12 ? -4.43 24.219 -2.727 1 42.38 12 VAL B N 1
ATOM 664 C CA . VAL B 1 12 ? -4.887 25.609 -2.66 1 42.38 12 VAL B CA 1
ATOM 665 C C . VAL B 1 12 ? -3.686 26.547 -2.582 1 42.38 12 VAL B C 1
ATOM 667 O O . VAL B 1 12 ? -2.951 26.547 -1.593 1 42.38 12 VAL B O 1
ATOM 670 N N . ALA B 1 13 ? -3.041 26.781 -3.721 1 42.06 13 ALA B N 1
ATOM 671 C CA . ALA B 1 13 ? -2.121 27.922 -3.811 1 42.06 13 ALA B CA 1
ATOM 672 C C . ALA B 1 13 ? -2.656 29.125 -3.037 1 42.06 13 ALA B C 1
ATOM 674 O O . ALA B 1 13 ? -3.83 29.469 -3.168 1 42.06 13 ALA B O 1
ATOM 675 N N . HIS B 1 14 ? -2.088 29.484 -1.956 1 45.03 14 HIS B N 1
ATOM 676 C CA . HIS B 1 14 ? -2.303 30.781 -1.332 1 45.03 14 HIS B CA 1
ATOM 677 C C . HIS B 1 14 ? -2.145 31.906 -2.344 1 45.03 14 HIS B C 1
ATOM 679 O O . HIS B 1 14 ? -1.039 32.156 -2.826 1 45.03 14 HIS B O 1
ATOM 685 N N . PHE B 1 15 ? -3.131 32.25 -3.18 1 46.84 15 PHE B N 1
ATOM 686 C CA . PHE B 1 15 ? -3.092 33.531 -3.889 1 46.84 15 PHE B CA 1
ATOM 687 C C . PHE B 1 15 ? -2.621 34.625 -2.965 1 46.84 15 PHE B C 1
ATOM 689 O O . PHE B 1 15 ? -2.996 34.688 -1.792 1 46.84 15 PHE B O 1
ATOM 696 N N . PRO B 1 16 ? -1.85 35.562 -3.385 1 45.25 16 PRO B N 1
ATOM 697 C CA . PRO B 1 16 ? -1.579 36.875 -2.809 1 45.25 16 PRO B CA 1
ATOM 698 C C . PRO B 1 16 ? -2.834 37.75 -2.693 1 45.25 16 PRO B C 1
ATOM 700 O O . PRO B 1 16 ? -3.465 38.062 -3.705 1 45.25 16 PRO B O 1
ATOM 703 N N . GLY B 1 17 ? -3.479 37.812 -1.525 1 52.69 17 GLY B N 1
ATOM 704 C CA . GLY B 1 17 ? -4.641 38.5 -0.948 1 52.69 17 GLY B CA 1
ATOM 705 C C . GLY B 1 17 ? -5.445 37.594 -0.033 1 52.69 17 GLY B C 1
ATOM 706 O O . GLY B 1 17 ? -6.605 37.875 0.269 1 52.69 17 GLY B O 1
ATOM 707 N N . SER B 1 18 ? -5.125 36.312 0.001 1 55.53 18 SER B N 1
ATOM 708 C CA . SER B 1 18 ? -5.746 35.312 0.852 1 55.53 18 SER B CA 1
ATOM 709 C C . SER B 1 18 ? -5.559 35.656 2.328 1 55.53 18 SER B C 1
ATOM 711 O O . SER B 1 18 ? -4.543 36.219 2.715 1 55.53 18 SER B O 1
ATOM 713 N N . SER B 1 19 ? -6.617 35.938 3.061 1 63.41 19 SER B N 1
ATOM 714 C CA . SER B 1 19 ? -6.609 36.156 4.504 1 63.41 19 SER B CA 1
ATOM 715 C C . SER B 1 19 ? -5.457 35.406 5.168 1 63.41 19 SER B C 1
ATOM 717 O O . SER B 1 19 ? -5.078 34.312 4.719 1 63.41 19 SER B O 1
ATOM 719 N N . PRO B 1 20 ? -4.598 36.219 5.871 1 74.12 20 PRO B N 1
ATOM 720 C CA . PRO B 1 20 ? -3.438 35.625 6.543 1 74.12 20 PRO B CA 1
ATOM 721 C C . PRO B 1 20 ? -3.752 34.281 7.188 1 74.12 20 PRO B C 1
ATOM 723 O O . PRO B 1 20 ? -4.895 34.031 7.582 1 74.12 20 PRO B O 1
ATOM 726 N N . GLU B 1 21 ? -2.814 33.375 7.043 1 82.69 21 GLU B N 1
ATOM 727 C CA . GLU B 1 21 ? -2.859 32.062 7.699 1 82.69 21 GLU B CA 1
ATOM 728 C C . GLU B 1 21 ? -3.059 32.219 9.203 1 82.69 21 GLU B C 1
ATOM 730 O O . GLU B 1 21 ? -2.336 32.969 9.859 1 82.69 21 GLU B O 1
ATOM 735 N N . THR B 1 22 ? -4.297 31.844 9.664 1 91.62 22 THR B N 1
ATOM 736 C CA . THR B 1 22 ? -4.543 31.859 11.102 1 91.62 22 THR B CA 1
ATOM 737 C C . THR B 1 22 ? -4.09 30.547 11.734 1 91.62 22 THR B C 1
ATOM 739 O O . THR B 1 22 ? -3.906 29.531 11.039 1 91.62 22 THR B O 1
ATOM 742 N N . MET B 1 23 ? -3.85 30.625 13 1 90.62 23 MET B N 1
ATOM 743 C CA . MET B 1 23 ? -3.508 29.422 13.75 1 90.62 23 MET B CA 1
ATOM 744 C C . MET B 1 23 ? -4.59 28.359 13.594 1 90.62 23 MET B C 1
ATOM 746 O O . MET B 1 23 ? -4.285 27.156 13.492 1 90.62 23 MET B O 1
ATOM 750 N N . ASP B 1 24 ? -5.746 28.844 13.602 1 92.19 24 ASP B N 1
ATOM 751 C CA . ASP B 1 24 ? -6.859 27.906 13.469 1 92.19 24 ASP B CA 1
ATOM 752 C C . ASP B 1 24 ? -6.84 27.219 12.102 1 92.19 24 ASP B C 1
ATOM 754 O O . ASP B 1 24 ? -7.152 26.031 11.992 1 92.19 24 ASP B O 1
ATOM 758 N N . ASP B 1 25 ? -6.562 27.953 11.047 1 90.88 25 ASP B N 1
ATOM 759 C CA . ASP B 1 25 ? -6.469 27.375 9.711 1 90.88 25 ASP B CA 1
ATOM 760 C C . ASP B 1 25 ? -5.375 26.312 9.641 1 90.88 25 ASP B C 1
ATOM 762 O O . ASP B 1 25 ? -5.578 25.25 9.062 1 90.88 25 ASP B O 1
ATOM 766 N N . LEU B 1 26 ? -4.234 26.547 10.211 1 93.56 26 LEU B N 1
ATOM 767 C CA . LEU B 1 26 ? -3.115 25.609 10.219 1 93.56 26 LEU B CA 1
ATOM 768 C C . LEU B 1 26 ? -3.457 24.359 11.016 1 93.56 26 LEU B C 1
ATOM 770 O O . LEU B 1 26 ? -3.113 23.234 10.609 1 93.56 26 LEU B O 1
ATOM 774 N N . ARG B 1 27 ? -4.168 24.578 12.156 1 94.75 27 ARG B N 1
ATOM 775 C CA . ARG B 1 27 ? -4.594 23.438 12.961 1 94.75 27 ARG B CA 1
ATOM 776 C C . ARG B 1 27 ? -5.523 22.531 12.164 1 94.75 27 ARG B C 1
ATOM 778 O O . ARG B 1 27 ? -5.41 21.297 12.242 1 94.75 27 ARG B O 1
ATOM 785 N N . GLN B 1 28 ? -6.375 23.109 11.398 1 96.25 28 GLN B N 1
ATOM 786 C CA . GLN B 1 28 ? -7.301 22.312 10.594 1 96.25 28 GLN B CA 1
ATOM 787 C C . GLN B 1 28 ? -6.57 21.578 9.477 1 96.25 28 GLN B C 1
ATOM 789 O O . GLN B 1 28 ? -6.855 20.422 9.203 1 96.25 28 GLN B O 1
ATOM 794 N N . GLU B 1 29 ? -5.641 22.188 8.797 1 95.69 29 GLU B N 1
ATOM 795 C CA . GLU B 1 29 ? -4.867 21.547 7.742 1 95.69 29 GLU B CA 1
ATOM 796 C C . GLU B 1 29 ? -4.078 20.359 8.281 1 95.69 29 GLU B C 1
ATOM 798 O O . GLU B 1 29 ? -4.098 19.281 7.695 1 95.69 29 GLU B O 1
ATOM 803 N N . CYS B 1 30 ? -3.369 20.562 9.43 1 96.94 30 CYS B N 1
ATOM 804 C CA . CYS B 1 30 ? -2.572 19.484 10.016 1 96.94 30 CYS B CA 1
ATOM 805 C C . CYS B 1 30 ? -3.457 18.328 10.438 1 96.94 30 CYS B C 1
ATOM 807 O O . CYS B 1 30 ? -3.066 17.156 10.297 1 96.94 30 CYS B O 1
ATOM 809 N N . ALA B 1 31 ? -4.582 18.688 10.93 1 97.38 31 ALA B N 1
ATOM 810 C CA . ALA B 1 31 ? -5.516 17.625 11.305 1 97.38 31 ALA B CA 1
ATOM 811 C C . ALA B 1 31 ? -5.945 16.812 10.086 1 97.38 31 ALA B C 1
ATOM 813 O O . ALA B 1 31 ? -6.035 15.586 10.156 1 97.38 31 ALA B O 1
ATOM 814 N N . MET B 1 32 ? -6.246 17.5 8.945 1 98.44 32 MET B N 1
ATOM 815 C CA . MET B 1 32 ? -6.617 16.812 7.711 1 98.44 32 MET B CA 1
ATOM 816 C C . MET B 1 32 ? -5.477 15.93 7.211 1 98.44 32 MET B C 1
ATOM 818 O O . MET B 1 32 ? -5.703 14.789 6.805 1 98.44 32 MET B O 1
ATOM 822 N N . LEU B 1 33 ? -4.32 16.438 7.293 1 98.38 33 LEU B N 1
ATOM 823 C CA . LEU B 1 33 ? -3.15 15.688 6.852 1 98.38 33 LEU B CA 1
ATOM 824 C C . LEU B 1 33 ? -2.936 14.453 7.723 1 98.38 33 LEU B C 1
ATOM 826 O O . LEU B 1 33 ? -2.6 13.383 7.215 1 98.38 33 LEU B O 1
ATOM 830 N N . ARG B 1 34 ? -3.152 14.602 9.016 1 98.5 34 ARG B N 1
ATOM 831 C CA . ARG B 1 34 ? -3.051 13.461 9.914 1 98.5 34 ARG B CA 1
ATOM 832 C C . ARG B 1 34 ? -4.059 12.383 9.547 1 98.5 34 ARG B C 1
ATOM 834 O O . ARG B 1 34 ? -3.748 11.188 9.594 1 98.5 34 ARG B O 1
ATOM 841 N N . GLY B 1 35 ? -5.184 12.852 9.227 1 98.56 35 GLY B N 1
ATOM 842 C CA . GLY B 1 35 ? -6.18 11.906 8.75 1 98.56 35 GLY B CA 1
ATOM 843 C C . GLY B 1 35 ? -5.766 11.195 7.477 1 98.56 35 GLY B C 1
ATOM 844 O O . GLY B 1 35 ? -5.949 9.984 7.348 1 98.56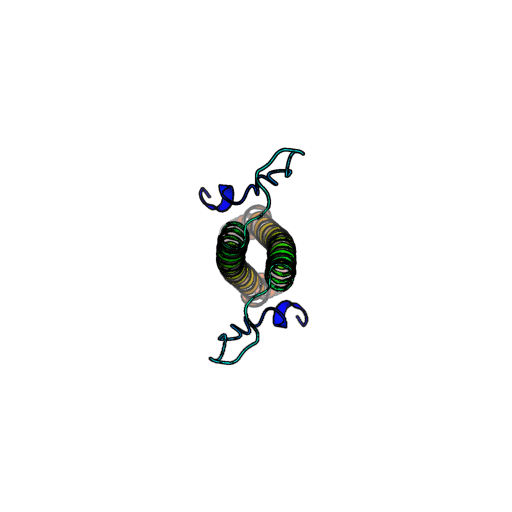 35 GLY B O 1
ATOM 845 N N . GLN B 1 36 ? -5.227 11.945 6.566 1 98.75 36 GLN B N 1
ATOM 846 C CA . GLN B 1 36 ? -4.746 11.359 5.316 1 98.75 36 GLN B CA 1
ATOM 847 C C . GLN B 1 36 ? -3.631 10.352 5.574 1 98.75 36 GLN B C 1
ATOM 849 O O . GLN B 1 36 ? -3.617 9.266 4.98 1 98.75 36 GLN B O 1
ATOM 854 N N . VAL B 1 37 ? -2.768 10.68 6.453 1 98.81 37 VAL B N 1
ATOM 855 C CA . VAL B 1 37 ? -1.688 9.766 6.812 1 98.81 37 VAL B CA 1
ATOM 856 C C . VAL B 1 37 ? -2.273 8.469 7.367 1 98.81 37 VAL B C 1
ATOM 858 O O . VAL B 1 37 ? -1.88 7.375 6.953 1 98.81 37 VAL B O 1
ATOM 861 N N . GLY B 1 38 ? -3.176 8.625 8.242 1 98.69 38 GLY B N 1
ATOM 862 C CA . GLY B 1 38 ? -3.812 7.449 8.812 1 98.69 38 GLY B CA 1
ATOM 863 C C . GLY B 1 38 ? -4.457 6.551 7.777 1 98.69 38 GLY B C 1
ATOM 864 O O . GLY B 1 38 ? -4.316 5.328 7.836 1 98.69 38 GLY B O 1
ATOM 865 N N . GLY B 1 39 ? -5.18 7.133 6.855 1 98.69 39 GLY B N 1
ATOM 866 C CA . GLY B 1 39 ? -5.797 6.371 5.781 1 98.69 39 GLY B CA 1
ATOM 867 C C . GLY B 1 39 ? -4.789 5.691 4.875 1 98.69 39 GLY B C 1
ATOM 868 O O . GLY B 1 39 ? -4.945 4.516 4.535 1 98.69 39 GLY B O 1
ATOM 869 N N . LEU B 1 40 ? -3.793 6.371 4.555 1 98.81 40 LEU B N 1
ATOM 870 C CA . LEU B 1 40 ? -2.768 5.832 3.666 1 98.81 40 LEU B CA 1
ATOM 871 C C . LEU B 1 40 ? -1.985 4.719 4.352 1 98.81 40 LEU B C 1
ATOM 873 O O . LEU B 1 40 ? -1.597 3.74 3.707 1 98.81 40 LEU B O 1
ATOM 877 N N . GLU B 1 41 ? -1.767 4.863 5.613 1 98.88 41 GLU B N 1
ATOM 878 C CA . GLU B 1 41 ? -1.109 3.809 6.375 1 98.88 41 GLU B CA 1
ATOM 879 C C . GLU B 1 41 ? -1.955 2.537 6.402 1 98.88 41 GLU B C 1
ATOM 881 O O . GLU B 1 41 ? -1.423 1.43 6.312 1 98.88 41 GLU B O 1
ATOM 886 N N . ALA B 1 42 ? -3.162 2.674 6.547 1 98.81 42 ALA B N 1
ATOM 887 C CA . ALA B 1 42 ? -4.055 1.52 6.539 1 98.81 42 ALA B CA 1
ATOM 888 C C . ALA B 1 42 ? -4.039 0.822 5.184 1 98.81 42 ALA B C 1
ATOM 890 O O . ALA B 1 42 ? -3.961 -0.406 5.109 1 98.81 42 ALA B O 1
ATOM 891 N N . ASP B 1 43 ? -4.172 1.57 4.172 1 98.88 43 ASP B N 1
ATOM 892 C CA . ASP B 1 43 ? -4.078 1.031 2.82 1 98.88 43 ASP B CA 1
ATOM 893 C C . ASP B 1 43 ? -2.746 0.315 2.604 1 98.88 43 ASP B C 1
ATOM 895 O O . ASP B 1 43 ? -2.705 -0.764 2.01 1 98.88 43 ASP B O 1
ATOM 899 N N . ASN B 1 44 ? -1.688 0.931 3.021 1 98.88 44 ASN B N 1
ATOM 900 C CA . ASN B 1 44 ? -0.362 0.337 2.896 1 98.88 44 ASN B CA 1
ATOM 901 C C . ASN B 1 44 ? -0.293 -1.03 3.57 1 98.88 44 ASN B C 1
ATOM 903 O O . ASN B 1 44 ? 0.236 -1.984 2.998 1 98.88 44 ASN B O 1
ATOM 907 N N . ALA B 1 45 ? -0.837 -1.07 4.727 1 98.88 45 ALA B N 1
ATOM 908 C CA . ALA B 1 45 ? -0.843 -2.324 5.473 1 98.88 45 ALA B CA 1
ATOM 909 C C . ALA B 1 45 ? -1.605 -3.41 4.715 1 98.88 45 ALA B C 1
ATOM 911 O O . ALA B 1 45 ? -1.166 -4.562 4.66 1 98.88 45 ALA B O 1
ATOM 912 N N . GLU B 1 46 ? -2.689 -3.1 4.211 1 98.88 46 GLU B N 1
ATOM 913 C CA . GLU B 1 46 ? -3.494 -4.043 3.441 1 98.88 46 GLU B CA 1
ATOM 914 C C . GLU B 1 46 ? -2.744 -4.523 2.201 1 98.88 46 GLU B C 1
ATOM 916 O O . GLU B 1 46 ? -2.699 -5.723 1.922 1 98.88 46 GLU B O 1
ATOM 921 N N . LEU B 1 47 ? -2.143 -3.602 1.535 1 98.88 47 LEU B N 1
ATOM 922 C CA . LEU B 1 47 ? -1.411 -3.936 0.319 1 98.88 47 LEU B CA 1
ATOM 923 C C . LEU B 1 47 ? -0.197 -4.805 0.636 1 98.88 47 LEU B C 1
ATOM 925 O O . LEU B 1 47 ? 0.073 -5.781 -0.067 1 98.88 47 LEU B O 1
ATOM 929 N N . GLN B 1 48 ? 0.494 -4.52 1.663 1 98.88 48 GLN B N 1
ATOM 930 C CA . GLN B 1 48 ? 1.618 -5.344 2.092 1 98.88 48 GLN B CA 1
ATOM 931 C C . GLN B 1 48 ? 1.164 -6.762 2.428 1 98.88 48 GLN B C 1
ATOM 933 O O . GLN B 1 48 ? 1.861 -7.73 2.125 1 98.88 48 GLN B O 1
ATOM 938 N N . THR B 1 49 ? 0.092 -6.824 3.062 1 98.88 49 THR B N 1
ATOM 939 C CA . THR B 1 49 ? -0.46 -8.133 3.4 1 98.88 49 THR B CA 1
ATOM 940 C C . THR B 1 49 ? -0.777 -8.93 2.137 1 98.88 49 THR B C 1
ATOM 942 O O . THR B 1 49 ? -0.454 -10.109 2.045 1 98.88 49 THR B O 1
ATOM 945 N N . MET B 1 50 ? -1.389 -8.336 1.184 1 98.81 50 MET B N 1
ATOM 946 C CA . MET B 1 50 ? -1.709 -9.008 -0.074 1 98.81 50 MET B CA 1
ATOM 947 C C . MET B 1 50 ? -0.443 -9.5 -0.766 1 98.81 50 MET B C 1
ATOM 949 O O . MET B 1 50 ? -0.389 -10.641 -1.229 1 98.81 50 MET B O 1
ATOM 953 N N . VAL B 1 51 ? 0.509 -8.703 -0.745 1 98.75 51 VAL B N 1
ATOM 954 C CA . VAL B 1 51 ? 1.768 -9.062 -1.391 1 98.75 51 VAL B CA 1
ATOM 955 C C . VAL B 1 51 ? 2.404 -10.25 -0.662 1 98.75 51 VAL B C 1
ATOM 957 O O . VAL B 1 51 ? 2.924 -11.164 -1.295 1 98.75 51 VAL B O 1
ATOM 960 N N . ARG B 1 52 ? 2.279 -10.18 0.566 1 98.81 52 ARG B N 1
ATOM 961 C CA . ARG B 1 52 ? 2.811 -11.297 1.348 1 98.81 52 ARG B CA 1
ATOM 962 C C . ARG B 1 52 ? 2.057 -12.586 1.049 1 98.81 52 ARG B C 1
ATOM 964 O O . ARG B 1 52 ? 2.658 -13.656 0.958 1 98.81 52 ARG B O 1
ATOM 971 N N . GLN B 1 53 ? 0.839 -12.555 0.941 1 98.75 53 GLN B N 1
ATOM 972 C CA . GLN B 1 53 ? 0.023 -13.727 0.646 1 98.75 53 GLN B CA 1
ATOM 973 C C . GLN B 1 53 ? 0.336 -14.281 -0.741 1 98.75 53 GLN B C 1
ATOM 975 O O . GLN B 1 53 ? 0.424 -15.5 -0.924 1 98.75 53 GLN B O 1
ATOM 980 N N . TRP B 1 54 ? 0.565 -13.391 -1.6 1 98.62 54 TRP B N 1
ATOM 981 C CA . TRP B 1 54 ? 0.927 -13.828 -2.943 1 98.62 54 TRP B CA 1
ATOM 982 C C . TRP B 1 54 ? 2.285 -14.523 -2.943 1 98.62 54 TRP B C 1
ATOM 984 O O . TRP B 1 54 ? 2.459 -15.562 -3.586 1 98.62 54 TRP B O 1
ATOM 994 N N . ARG B 1 55 ? 3.145 -14 -2.271 1 98.25 55 ARG B N 1
ATOM 995 C CA . ARG B 1 55 ? 4.488 -14.562 -2.193 1 98.25 55 ARG B CA 1
ATOM 996 C C . ARG B 1 55 ? 4.465 -15.938 -1.539 1 98.25 55 ARG B C 1
ATOM 998 O O . ARG B 1 55 ? 5.156 -16.859 -1.986 1 98.25 55 ARG B O 1
ATOM 1005 N N . LYS B 1 56 ? 3.736 -16.062 -0.551 1 98.56 56 LYS B N 1
ATOM 1006 C CA . LYS B 1 56 ? 3.586 -17.344 0.12 1 98.56 56 LYS B CA 1
ATOM 1007 C C . LYS B 1 56 ? 2.955 -18.375 -0.808 1 98.56 56 LYS B C 1
ATOM 1009 O O . LYS B 1 56 ? 3.414 -19.516 -0.878 1 98.56 56 LYS B O 1
ATOM 1014 N N . TRP B 1 57 ? 1.901 -18 -1.427 1 98.19 57 TRP B N 1
ATOM 1015 C CA . TRP B 1 57 ? 1.248 -18.875 -2.393 1 98.19 57 TRP B CA 1
ATOM 1016 C C . TRP B 1 57 ? 2.232 -19.344 -3.457 1 98.19 57 TRP B C 1
ATOM 1018 O O . TRP B 1 57 ? 2.305 -20.531 -3.766 1 98.19 57 TRP B O 1
ATOM 1028 N N . TYR B 1 58 ? 3.059 -18.484 -4.016 1 97.56 58 TYR B N 1
ATOM 1029 C CA . TYR B 1 58 ? 4.043 -18.797 -5.043 1 97.56 58 TYR B CA 1
ATOM 1030 C C . TYR B 1 58 ? 5.055 -19.812 -4.539 1 97.56 58 TYR B C 1
ATOM 1032 O O . TYR B 1 58 ? 5.312 -20.828 -5.203 1 97.56 58 TYR B O 1
ATOM 1040 N N . ALA B 1 59 ? 5.469 -19.562 -3.369 1 98 59 ALA B N 1
ATOM 1041 C CA . ALA B 1 59 ? 6.555 -20.375 -2.82 1 98 59 ALA B CA 1
ATOM 1042 C C . ALA B 1 59 ? 6.043 -21.75 -2.385 1 98 59 ALA B C 1
ATOM 1044 O O . ALA B 1 59 ? 6.746 -22.75 -2.529 1 98 59 ALA B O 1
ATOM 1045 N N . ASN B 1 60 ? 4.844 -21.766 -1.955 1 97.75 60 ASN B N 1
ATOM 1046 C CA . ASN B 1 60 ? 4.379 -22.984 -1.278 1 97.75 60 ASN B CA 1
ATOM 1047 C C . ASN B 1 60 ? 3.441 -23.797 -2.166 1 97.75 60 ASN B C 1
ATOM 1049 O O . ASN B 1 60 ? 3.15 -24.953 -1.868 1 97.75 60 ASN B O 1
ATOM 1053 N N . THR B 1 61 ? 2.973 -23.125 -3.17 1 94.44 61 THR B N 1
ATOM 1054 C CA . THR B 1 61 ? 2.014 -23.812 -4.031 1 94.44 61 THR B CA 1
ATOM 1055 C C . THR B 1 61 ? 2.541 -23.906 -5.461 1 94.44 61 THR B C 1
ATOM 1057 O O . THR B 1 61 ? 2.758 -25 -5.977 1 94.44 61 THR B O 1
ATOM 1060 N N . TYR B 1 62 ? 2.824 -22.766 -6.039 1 94.31 62 TYR B N 1
ATOM 1061 C CA . TYR B 1 62 ? 3.162 -22.75 -7.461 1 94.31 62 TYR B CA 1
ATOM 1062 C C . TYR B 1 62 ? 4.516 -23.391 -7.707 1 94.31 62 TYR B C 1
ATOM 1064 O O . TYR B 1 62 ? 4.629 -24.328 -8.516 1 94.31 62 TYR B O 1
ATOM 1072 N N . ARG B 1 63 ? 5.449 -22.891 -6.934 1 93.69 63 ARG B N 1
ATOM 1073 C CA . ARG B 1 63 ? 6.816 -23.344 -7.195 1 93.69 63 ARG B CA 1
ATOM 1074 C C . ARG B 1 63 ? 6.949 -24.844 -7.008 1 93.69 63 ARG B C 1
ATOM 1076 O O . ARG B 1 63 ? 7.453 -25.547 -7.895 1 93.69 63 ARG B O 1
ATOM 1083 N N . PRO B 1 64 ? 6.445 -25.453 -5.918 1 93.19 64 PRO B N 1
ATOM 1084 C CA . PRO B 1 64 ? 6.523 -26.906 -5.773 1 93.19 64 PRO B CA 1
ATOM 1085 C C . PRO B 1 64 ? 5.762 -27.656 -6.871 1 93.19 64 PRO B C 1
ATOM 1087 O O . PRO B 1 64 ? 6.191 -28.719 -7.309 1 93.19 64 PRO B O 1
ATOM 1090 N N . GLN B 1 65 ? 4.695 -27.125 -7.34 1 87.75 65 GLN B N 1
ATOM 1091 C CA . GLN B 1 65 ? 3.889 -27.75 -8.383 1 87.75 65 GLN B CA 1
ATOM 1092 C C . GLN B 1 65 ? 4.648 -27.797 -9.711 1 87.75 65 GLN B C 1
ATOM 1094 O O . GLN B 1 65 ? 4.676 -28.828 -10.375 1 87.75 65 GLN B O 1
ATOM 1099 N N . ILE B 1 66 ? 5.305 -26.766 -10.023 1 88.38 66 ILE B N 1
ATOM 1100 C CA . ILE B 1 66 ? 6.02 -26.688 -11.297 1 88.38 66 ILE B CA 1
ATOM 1101 C C . ILE B 1 66 ? 7.262 -27.578 -11.234 1 88.38 66 ILE B C 1
ATOM 1103 O O . ILE B 1 66 ? 7.625 -28.219 -12.227 1 88.38 66 ILE B O 1
ATOM 1107 N N . GLU B 1 67 ? 7.875 -27.547 -10.102 1 89.62 67 GLU B N 1
ATOM 1108 C CA . GLU B 1 67 ? 9.039 -28.422 -9.922 1 89.62 67 GLU B CA 1
ATOM 1109 C C . GLU B 1 67 ? 8.648 -29.891 -10.047 1 89.62 67 GLU B C 1
ATOM 1111 O O . GLU B 1 67 ? 9.383 -30.688 -10.641 1 89.62 67 GLU B O 1
ATOM 1116 N N . TYR B 1 68 ? 7.496 -30.281 -9.656 1 85.56 68 TYR B N 1
ATOM 1117 C CA . TYR B 1 68 ? 6.984 -31.656 -9.758 1 85.56 68 TYR B CA 1
ATOM 1118 C C . TYR B 1 68 ? 6.68 -32 -11.211 1 85.56 68 TYR B C 1
ATOM 1120 O O . TYR B 1 68 ? 7.07 -33.062 -11.688 1 85.56 68 TYR B O 1
ATOM 1128 N N . PHE B 1 69 ? 6.125 -31.094 -11.945 1 83.19 69 PHE B N 1
ATOM 1129 C CA . PHE B 1 69 ? 5.738 -31.344 -13.32 1 83.19 69 PHE B CA 1
ATOM 1130 C C . PHE B 1 69 ? 6.965 -31.453 -14.219 1 83.19 69 PHE B C 1
ATOM 1132 O O . PHE B 1 69 ? 6.961 -32.188 -15.203 1 83.19 69 PHE B O 1
ATOM 1139 N N . ASP B 1 70 ? 7.914 -30.734 -13.875 1 83.19 70 ASP B N 1
ATOM 1140 C CA . ASP B 1 70 ? 9.141 -30.734 -14.656 1 83.19 70 ASP B CA 1
ATOM 1141 C C . ASP B 1 70 ? 9.898 -32.062 -14.477 1 83.19 70 ASP B C 1
ATOM 1143 O O . ASP B 1 70 ? 10.727 -32.438 -15.312 1 83.19 70 ASP B O 1
ATOM 1147 N N . THR B 1 71 ? 9.586 -32.75 -13.461 1 87.69 71 THR B N 1
ATOM 1148 C CA . THR B 1 71 ? 10.297 -34 -13.18 1 87.69 71 THR B CA 1
ATOM 1149 C C . THR B 1 71 ? 9.5 -35.188 -13.688 1 87.69 71 THR B C 1
ATOM 1151 O O . THR B 1 71 ? 10.031 -36.312 -13.766 1 87.69 71 THR B O 1
ATOM 1154 N N . GLU B 1 72 ? 8.305 -35.094 -14.023 1 66.75 72 GLU B N 1
ATOM 1155 C CA . GLU B 1 72 ? 7.531 -36.188 -14.586 1 66.75 72 GLU B CA 1
ATOM 1156 C C . GLU B 1 72 ? 7.59 -36.188 -16.109 1 66.75 72 GLU B C 1
ATOM 1158 O O . GLU B 1 72 ? 7.676 -37.25 -16.734 1 66.75 72 GLU B O 1
#

Sequence (144 aa):
SASRDAMAEDHVAHFPGSSPETMDDLRQECAMLRGQVGGLEADNAELQTMVRQWRKWYANTYRPQIEYFDTESASRDAMAEDHVAHFPGSSPETMDDLRQECAMLRGQVGGLEADNAELQTMVRQWRKWYANTYRPQIEYFDTE

Secondary structure (DSSP, 8-state):
--GGGG---------TTS----HHHHHHHHHHHHHHHHHHHHHHHHHHHHHHHHHHHIIIIIHHHHHHHHH-/--GGGGG--------TTS----HHHHHHHHHHHHHHHHHHHHHHHHHHHHHHHHHHHIIIIIHHHHHHHHH-

Solvent-accessible surface area (backbone atoms only — not comparable to full-atom values): 8546 Å² total; per-residue (Å²): 136,74,75,78,67,65,78,64,74,72,74,72,70,79,55,95,84,55,77,74,89,43,65,66,57,45,53,52,51,34,51,53,34,50,50,49,37,54,52,39,52,52,54,37,50,52,41,51,49,52,47,49,53,51,51,48,44,41,62,70,45,51,49,56,51,51,59,51,61,73,70,107,139,74,74,77,68,64,76,70,71,73,74,72,70,79,56,97,82,56,76,76,88,45,66,67,56,46,52,51,51,33,50,52,35,50,49,50,36,54,53,41,51,51,52,37,52,53,41,51,49,51,50,49,52,50,50,48,45,40,61,72,45,49,46,56,51,52,58,52,60,73,71,109

Foldseek 3Di:
DPDPPPPPPPVVPPPDVRPPDDPVNVVVVVVVVVVVVVVVVVVVVVVVVVVVVVVCCCVPPVVVVVVVVVVD/DPDVPPPPPPPPPPPDVRPPDDPVNVVVVVVVVVVVVVVVVVVVVVVVVVVVVVVCCCVPPVVVVVVVVVVD

Organism: Polarella glacialis (NCBI:txid89957)

pLDDT: mean 80.37, std 24.65, range [26.36, 98.94]

Radius of gyration: 23.2 Å; Cα contacts (8 Å, |Δi|>4): 55; chains: 2; bounding box: 28×75×50 Å